Protein AF-A0A7J7PI17-F1 (afdb_monomer_lite)

Secondary structure (DSSP, 8-state):
----TTHHHHHHHHHHHH-SSTT--TTSHHHHHHHHHGGGS-TTTTTHHHH-TTS-HHHHHHHHHHHHT-S--HHHHHHH-SSS---SB-TTT-SBPSHHIIIII-TTTHHHHHHHSSS-THHHHHHHHHHHHHHHHHHHHHHHHHTTSS--

Structure (mmCIF, N/CA/C/O backbone):
data_AF-A0A7J7PI17-F1
#
_entry.id   AF-A0A7J7PI17-F1
#
loop_
_atom_site.group_PDB
_atom_site.id
_atom_site.type_symbol
_atom_site.label_atom_id
_atom_site.label_alt_id
_atom_site.label_comp_id
_atom_site.label_asym_id
_atom_site.label_entity_id
_atom_site.label_seq_id
_atom_site.pdbx_PDB_ins_code
_atom_site.Cartn_x
_atom_site.Cartn_y
_atom_site.Cartn_z
_atom_site.occupancy
_atom_site.B_iso_or_equiv
_atom_site.auth_seq_id
_atom_site.auth_comp_id
_atom_site.auth_asym_id
_atom_site.auth_atom_id
_atom_site.pdbx_PDB_model_num
ATOM 1 N N . MET A 1 1 ? 35.334 25.815 -19.829 1.00 48.44 1 MET A N 1
ATOM 2 C CA . MET A 1 1 ? 34.085 25.121 -19.454 1.00 48.44 1 MET A CA 1
ATOM 3 C C . MET A 1 1 ? 33.176 25.184 -20.672 1.00 48.44 1 MET A C 1
ATOM 5 O O . MET A 1 1 ? 32.859 26.286 -21.098 1.00 48.44 1 MET A O 1
ATOM 9 N N . VAL A 1 2 ? 32.911 24.050 -21.324 1.00 52.75 2 VAL A N 1
ATOM 10 C CA . VAL A 1 2 ? 32.123 24.015 -22.570 1.00 52.75 2 VAL A CA 1
ATOM 11 C C . VAL A 1 2 ? 30.635 24.029 -22.194 1.00 52.75 2 VAL A C 1
ATOM 13 O O . VAL A 1 2 ? 30.241 23.202 -21.372 1.00 52.75 2 VAL A O 1
ATOM 16 N N . PRO A 1 3 ? 29.812 24.953 -22.722 1.00 55.50 3 PRO A N 1
ATOM 17 C CA . PRO A 1 3 ? 28.382 24.980 -22.434 1.00 55.50 3 PRO A CA 1
ATOM 18 C C . PRO A 1 3 ? 27.700 23.739 -23.019 1.00 55.50 3 PRO A C 1
ATOM 20 O O . PRO A 1 3 ? 27.893 23.421 -24.192 1.00 55.50 3 PRO A O 1
ATOM 23 N N . LEU A 1 4 ? 26.895 23.043 -22.216 1.00 58.44 4 LEU A N 1
ATOM 24 C CA . LEU A 1 4 ? 26.103 21.908 -22.688 1.00 58.44 4 LEU A CA 1
ATOM 25 C C . LEU A 1 4 ? 24.945 22.425 -23.548 1.00 58.44 4 LEU A C 1
ATOM 27 O O . LEU A 1 4 ? 24.064 23.127 -23.055 1.00 58.44 4 LEU A O 1
ATOM 31 N N . ALA A 1 5 ? 24.957 22.074 -24.835 1.00 62.81 5 ALA A N 1
ATOM 32 C CA . ALA A 1 5 ? 23.987 22.542 -25.828 1.00 62.81 5 ALA A CA 1
ATOM 33 C C . ALA A 1 5 ? 22.546 22.062 -25.561 1.00 62.81 5 ALA A C 1
ATOM 35 O O . ALA A 1 5 ? 21.603 22.666 -26.063 1.00 62.81 5 ALA A O 1
ATOM 36 N N . ASN A 1 6 ? 22.368 21.013 -24.750 1.00 69.81 6 ASN A N 1
ATOM 37 C CA . ASN A 1 6 ? 21.059 20.516 -24.344 1.00 69.81 6 ASN A CA 1
ATOM 38 C C . ASN A 1 6 ? 21.069 20.067 -22.877 1.00 69.81 6 ASN A C 1
ATOM 40 O O . ASN A 1 6 ? 21.221 18.886 -22.562 1.00 69.81 6 ASN A O 1
ATOM 44 N N . MET A 1 7 ? 20.938 21.032 -21.961 1.00 67.81 7 MET A N 1
ATOM 45 C CA . MET A 1 7 ? 20.952 20.744 -20.525 1.00 67.81 7 MET A CA 1
ATOM 46 C C . MET A 1 7 ? 19.901 19.711 -20.110 1.00 67.81 7 MET A C 1
ATOM 48 O O . MET A 1 7 ? 20.188 18.950 -19.199 1.00 67.81 7 MET A O 1
ATOM 52 N N . SER A 1 8 ? 18.712 19.656 -20.724 1.00 68.06 8 SER A N 1
ATOM 53 C CA . SER A 1 8 ? 17.660 18.740 -20.255 1.00 68.06 8 SER A CA 1
ATOM 54 C C . SER A 1 8 ? 17.993 17.279 -20.554 1.00 68.06 8 SER A C 1
ATOM 56 O O . SER A 1 8 ? 17.856 16.439 -19.670 1.00 68.06 8 SER A O 1
ATOM 58 N N . GLU A 1 9 ? 18.497 16.985 -21.754 1.00 70.19 9 GLU A N 1
ATOM 59 C CA . GLU A 1 9 ? 18.916 15.635 -22.140 1.00 70.19 9 GLU A CA 1
ATOM 60 C C . GLU A 1 9 ? 20.164 15.211 -21.379 1.00 70.19 9 GLU A C 1
ATOM 62 O O . GLU A 1 9 ? 20.221 14.100 -20.868 1.00 70.19 9 GLU A O 1
ATOM 67 N N . THR A 1 10 ? 21.147 16.102 -21.224 1.00 71.00 10 THR A N 1
ATOM 68 C CA . THR A 1 10 ? 22.348 15.771 -20.450 1.00 71.00 10 THR A CA 1
ATOM 69 C C . THR A 1 10 ? 22.039 15.605 -18.963 1.00 71.00 10 THR A C 1
ATOM 71 O O . THR A 1 10 ? 22.579 14.699 -18.341 1.00 71.00 10 THR A O 1
ATOM 74 N N . LEU A 1 11 ? 21.143 16.411 -18.384 1.00 66.38 11 LEU A N 1
ATOM 75 C CA . LEU A 1 11 ? 20.697 16.228 -17.000 1.00 66.38 11 LEU A CA 1
ATOM 76 C C . LEU A 1 11 ? 19.880 14.950 -16.829 1.00 66.38 11 LEU A C 1
ATOM 78 O O . LEU A 1 11 ? 20.048 14.288 -15.815 1.00 66.38 11 LEU A O 1
ATOM 82 N N . ALA A 1 12 ? 19.032 14.585 -17.793 1.00 66.81 12 ALA A N 1
ATOM 83 C CA . ALA A 1 12 ? 18.306 13.319 -17.766 1.00 66.81 12 ALA A CA 1
ATOM 84 C C . ALA A 1 12 ? 19.272 12.130 -17.840 1.00 66.81 12 ALA A C 1
ATOM 86 O O . ALA A 1 12 ? 19.165 11.223 -17.026 1.00 66.81 12 ALA A O 1
ATOM 87 N N . THR A 1 13 ? 20.259 12.170 -18.737 1.00 67.38 13 THR A N 1
ATOM 88 C CA . THR A 1 13 ? 21.286 11.128 -18.864 1.00 67.38 13 THR A CA 1
ATOM 89 C C . THR A 1 13 ? 22.149 11.038 -17.611 1.00 67.38 13 THR A C 1
ATOM 91 O O . THR A 1 13 ? 22.275 9.958 -17.053 1.00 67.38 13 THR A O 1
ATOM 94 N N . VAL A 1 14 ? 22.647 12.160 -17.082 1.00 66.88 14 VAL A N 1
ATOM 95 C CA . VAL A 1 14 ? 23.414 12.176 -15.827 1.00 66.88 14 VAL A CA 1
ATOM 96 C C . VAL A 1 14 ? 22.552 11.703 -14.656 1.00 66.88 14 VAL A C 1
ATOM 98 O O . VAL A 1 14 ? 23.026 10.924 -13.838 1.00 66.88 14 VAL A O 1
ATOM 101 N N . ALA A 1 15 ? 21.283 12.106 -14.569 1.00 61.91 15 ALA A N 1
ATOM 102 C CA . ALA A 1 15 ? 20.356 11.624 -13.544 1.00 61.91 15 ALA A CA 1
ATOM 103 C C .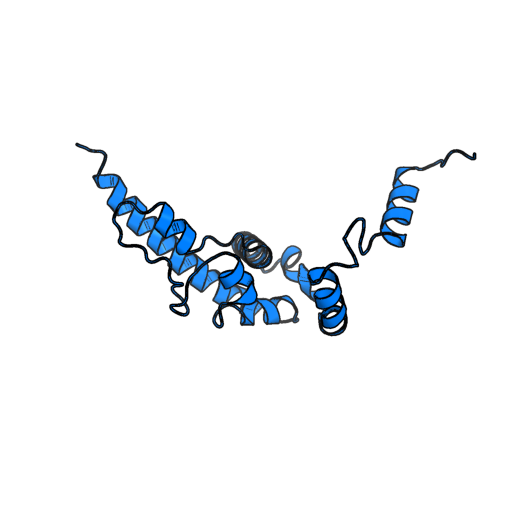 ALA A 1 15 ? 20.013 10.137 -13.710 1.00 61.91 15 ALA A C 1
ATOM 105 O O . ALA A 1 15 ? 19.761 9.477 -12.715 1.00 61.91 15 ALA A O 1
ATOM 106 N N . MET A 1 16 ? 20.021 9.585 -14.922 1.00 62.38 16 MET A N 1
ATOM 107 C CA . MET A 1 16 ? 19.846 8.147 -15.152 1.00 62.38 16 MET A CA 1
ATOM 108 C C . MET A 1 16 ? 21.126 7.360 -14.839 1.00 62.38 16 MET A C 1
ATOM 110 O O . MET A 1 16 ? 21.048 6.295 -14.241 1.00 62.38 16 MET A O 1
ATOM 114 N N . GLU A 1 17 ? 22.300 7.900 -15.174 1.00 59.44 17 GLU A N 1
ATOM 115 C CA . GLU A 1 17 ? 23.615 7.301 -14.904 1.00 59.44 17 GLU A CA 1
ATOM 116 C C . GLU A 1 17 ? 23.996 7.355 -13.417 1.00 59.44 17 GLU A C 1
ATOM 118 O O . GLU A 1 17 ? 24.683 6.469 -12.916 1.00 59.44 17 GLU A O 1
ATOM 123 N N . THR A 1 18 ? 23.542 8.380 -12.692 1.00 59.09 18 THR A N 1
ATOM 124 C CA . THR A 1 18 ? 23.822 8.566 -11.256 1.00 59.09 18 THR A CA 1
ATOM 125 C C . THR A 1 18 ? 22.649 8.186 -10.348 1.00 59.09 18 THR A C 1
ATOM 127 O O . THR A 1 18 ? 22.807 8.130 -9.127 1.00 59.09 18 THR A O 1
ATOM 130 N N . GLY A 1 19 ? 21.458 7.941 -10.901 1.00 49.16 19 GLY A N 1
ATOM 131 C CA . GLY A 1 19 ? 20.203 8.070 -10.158 1.00 49.16 19 GLY A CA 1
ATOM 132 C C . GLY A 1 19 ? 19.285 6.865 -10.176 1.00 49.16 19 GLY A C 1
ATOM 133 O O . GLY A 1 19 ? 18.070 7.035 -10.213 1.00 49.16 19 GLY A O 1
ATOM 134 N N . GLU A 1 20 ? 19.816 5.662 -9.977 1.00 58.03 20 GLU A N 1
ATOM 135 C CA . GLU A 1 20 ? 18.962 4.657 -9.331 1.00 58.03 20 GLU A CA 1
ATOM 136 C C . GLU A 1 20 ? 18.738 4.991 -7.844 1.00 58.03 20 GLU A C 1
ATOM 138 O O . GLU A 1 20 ? 17.719 4.609 -7.269 1.00 58.03 20 GLU A O 1
ATOM 143 N N . LEU A 1 21 ? 19.643 5.769 -7.227 1.00 59.75 21 LEU A N 1
ATOM 144 C CA . LEU A 1 21 ? 19.655 6.010 -5.779 1.00 59.75 21 LEU A CA 1
ATOM 145 C C . LEU A 1 21 ? 19.602 7.487 -5.358 1.00 59.75 21 LEU A C 1
ATOM 147 O O . LEU A 1 21 ? 19.222 7.769 -4.219 1.00 59.75 21 LEU A O 1
ATOM 151 N N . GLY A 1 22 ? 19.934 8.439 -6.237 1.00 67.12 22 GLY A N 1
ATOM 152 C CA . GLY A 1 22 ? 19.903 9.876 -5.927 1.00 67.12 22 GLY A CA 1
ATOM 153 C C . GLY A 1 22 ? 20.647 10.230 -4.627 1.00 67.12 22 GLY A C 1
ATOM 154 O O . GLY A 1 22 ? 21.697 9.666 -4.334 1.00 67.12 22 GLY A O 1
ATOM 155 N N . SER A 1 23 ? 20.078 11.123 -3.810 1.00 67.50 23 SER A N 1
ATOM 156 C CA . SER A 1 23 ? 20.623 11.524 -2.495 1.00 67.50 23 SER A CA 1
ATOM 157 C C . SER A 1 23 ? 20.226 10.591 -1.337 1.00 67.50 23 SER A C 1
ATOM 159 O O . SER A 1 23 ? 20.143 11.035 -0.188 1.00 67.50 23 SER A O 1
ATOM 161 N N . SER A 1 24 ? 19.889 9.326 -1.605 1.00 67.75 24 SER A N 1
ATOM 162 C CA . SER A 1 24 ? 19.501 8.397 -0.538 1.00 67.75 24 SER A CA 1
ATOM 163 C C . SER A 1 24 ? 20.685 8.081 0.381 1.00 67.75 24 SER A C 1
ATOM 165 O O . SER A 1 24 ? 21.817 7.910 -0.065 1.00 67.75 24 SER A O 1
ATOM 167 N N . ASN A 1 25 ? 20.431 8.016 1.693 1.00 78.75 25 ASN A N 1
ATOM 168 C CA . ASN A 1 25 ? 21.456 7.632 2.659 1.00 78.75 25 ASN A CA 1
ATOM 169 C C . ASN A 1 25 ? 21.747 6.128 2.532 1.00 78.75 25 ASN A C 1
ATOM 171 O O . ASN A 1 25 ? 21.029 5.294 3.099 1.00 78.75 25 ASN A O 1
ATOM 175 N N . GLN A 1 26 ? 22.811 5.809 1.797 1.00 83.06 26 GLN A N 1
ATOM 176 C CA . GLN A 1 26 ? 23.246 4.440 1.517 1.00 83.06 26 GLN A CA 1
ATOM 177 C C . GLN A 1 26 ? 23.828 3.720 2.746 1.00 83.06 26 GLN A C 1
ATOM 179 O O . GLN A 1 26 ? 23.971 2.503 2.748 1.00 83.06 26 GLN A O 1
ATOM 184 N N . GLU A 1 27 ? 24.106 4.446 3.829 1.00 86.75 27 GLU A N 1
ATOM 185 C CA . GLU A 1 27 ? 24.585 3.875 5.093 1.00 86.75 27 GLU A CA 1
ATOM 186 C C . GLU A 1 27 ? 23.433 3.529 6.051 1.00 86.75 27 GLU A C 1
ATOM 188 O O . GLU A 1 27 ? 23.640 2.982 7.134 1.00 86.75 27 GLU A O 1
ATOM 193 N N . SER A 1 28 ? 22.188 3.840 5.676 1.00 84.06 28 SER A N 1
ATOM 194 C CA . SER A 1 28 ? 21.025 3.556 6.514 1.00 84.06 28 SER A CA 1
ATOM 195 C C . SER A 1 28 ? 20.669 2.063 6.549 1.00 84.06 28 SER A C 1
ATOM 197 O O . SER A 1 28 ? 20.803 1.342 5.560 1.00 84.06 28 SER A O 1
ATOM 199 N N . ILE A 1 29 ? 20.097 1.611 7.673 1.00 80.62 29 ILE A N 1
ATOM 200 C CA . ILE A 1 29 ? 19.561 0.241 7.827 1.00 80.62 29 ILE A CA 1
ATOM 201 C C . ILE A 1 29 ? 18.487 -0.061 6.771 1.00 80.62 29 ILE A C 1
ATOM 203 O O . ILE A 1 29 ? 18.362 -1.193 6.306 1.00 80.62 29 ILE A O 1
ATOM 207 N N . TYR A 1 30 ? 17.705 0.947 6.377 1.00 73.62 30 TYR A N 1
ATOM 208 C CA . TYR A 1 30 ? 16.697 0.789 5.334 1.00 73.62 30 TYR A CA 1
ATOM 209 C C . TYR A 1 30 ? 17.343 0.470 3.983 1.00 73.62 30 TYR A C 1
ATOM 211 O O . TYR A 1 30 ? 16.919 -0.469 3.313 1.00 73.62 30 TYR A O 1
ATOM 219 N N . PHE A 1 31 ? 18.389 1.213 3.609 1.00 79.00 31 PHE A N 1
ATOM 220 C CA . PHE A 1 31 ? 19.105 0.994 2.358 1.00 79.00 31 PHE A CA 1
ATOM 221 C C . PHE A 1 31 ? 19.795 -0.370 2.326 1.00 79.00 31 PHE A C 1
ATOM 223 O O . PHE A 1 31 ? 19.637 -1.105 1.355 1.00 79.00 31 PHE A O 1
ATOM 230 N N . SER A 1 32 ? 20.491 -0.753 3.400 1.00 83.06 32 SER A N 1
ATOM 231 C CA . SER A 1 32 ? 21.160 -2.058 3.467 1.00 83.06 32 SER A CA 1
ATOM 232 C C . SER A 1 32 ? 20.165 -3.224 3.414 1.00 83.06 32 SER A C 1
ATOM 234 O O . SER A 1 32 ? 20.388 -4.206 2.701 1.00 83.06 32 SER A O 1
ATOM 236 N N . SER A 1 33 ? 19.018 -3.094 4.088 1.00 78.62 33 SER A N 1
ATOM 237 C CA . SER A 1 33 ? 17.937 -4.088 4.028 1.00 78.62 33 SER A CA 1
ATOM 238 C C . SER A 1 33 ? 17.308 -4.164 2.633 1.00 78.62 33 SER A C 1
ATOM 240 O O . SER A 1 33 ? 17.043 -5.256 2.130 1.00 78.62 33 SER A O 1
ATOM 242 N N . TRP A 1 34 ? 17.094 -3.017 1.982 1.00 79.69 34 TRP A N 1
ATOM 243 C CA . TRP A 1 34 ? 16.569 -2.954 0.619 1.00 79.69 34 TRP A CA 1
ATOM 244 C C . TRP A 1 34 ? 17.540 -3.568 -0.393 1.00 79.69 34 TRP A C 1
ATOM 246 O O . TRP A 1 34 ? 17.114 -4.412 -1.174 1.00 79.69 34 TRP A O 1
ATOM 256 N N . MET A 1 35 ? 18.834 -3.238 -0.330 1.00 83.81 35 MET A N 1
ATOM 257 C CA . MET A 1 35 ? 19.874 -3.831 -1.182 1.00 83.81 35 MET A CA 1
ATOM 258 C C . MET A 1 35 ? 19.966 -5.348 -1.010 1.00 83.81 35 MET A C 1
ATOM 260 O O . MET A 1 35 ? 20.089 -6.064 -1.997 1.00 83.81 35 MET A O 1
ATOM 264 N N . THR A 1 36 ? 19.834 -5.850 0.221 1.00 85.38 36 THR A N 1
ATOM 265 C CA . THR A 1 36 ? 19.800 -7.298 0.491 1.00 85.38 36 THR A CA 1
ATOM 266 C C . THR A 1 36 ? 18.595 -7.971 -0.173 1.00 85.38 36 THR A C 1
ATOM 268 O O . THR A 1 36 ? 18.702 -9.080 -0.686 1.00 85.38 36 THR A O 1
ATOM 271 N N . MET A 1 37 ? 17.442 -7.297 -0.198 1.00 77.62 37 MET A N 1
ATOM 272 C CA . MET A 1 37 ? 16.225 -7.819 -0.825 1.00 77.62 37 MET A CA 1
ATOM 273 C C . MET A 1 37 ? 16.151 -7.576 -2.336 1.00 77.62 37 MET A C 1
ATOM 275 O O . MET A 1 37 ? 15.375 -8.252 -3.007 1.00 77.62 37 MET A O 1
ATOM 279 N N . CYS A 1 38 ? 16.925 -6.629 -2.869 1.00 81.00 38 CYS A N 1
ATOM 280 C CA . CYS A 1 38 ? 16.889 -6.176 -4.262 1.00 81.00 38 CYS A CA 1
ATOM 281 C C . CYS A 1 38 ? 16.986 -7.333 -5.276 1.00 81.00 38 CYS A C 1
ATOM 283 O O . CYS A 1 38 ? 16.080 -7.461 -6.099 1.00 81.00 38 CYS A O 1
ATOM 285 N N . PRO A 1 39 ? 17.929 -8.289 -5.148 1.00 82.31 39 PRO A N 1
ATOM 286 C CA . PRO A 1 39 ? 18.021 -9.433 -6.064 1.00 82.31 39 PRO A CA 1
ATOM 287 C C . PRO A 1 39 ? 16.812 -10.378 -6.023 1.00 82.31 39 PRO A C 1
ATOM 289 O O . PRO A 1 39 ? 16.601 -11.167 -6.941 1.00 82.31 39 PRO A O 1
ATOM 292 N N . HIS A 1 40 ? 16.029 -10.332 -4.946 1.00 76.12 40 HIS A N 1
ATOM 293 C CA . HIS A 1 40 ? 14.844 -11.164 -4.750 1.00 76.12 40 HIS A CA 1
ATOM 294 C C . HIS A 1 40 ? 13.549 -10.452 -5.162 1.00 76.12 40 HIS A C 1
ATOM 296 O O . HIS A 1 40 ? 12.482 -11.069 -5.167 1.00 76.12 40 HIS A O 1
ATOM 302 N N . MET A 1 41 ? 13.617 -9.159 -5.492 1.00 72.38 41 MET A N 1
ATOM 303 C CA . MET A 1 41 ? 12.482 -8.380 -5.966 1.00 72.38 41 MET A CA 1
ATOM 304 C C . MET A 1 41 ? 12.437 -8.404 -7.489 1.00 72.38 41 MET A C 1
ATOM 306 O O . MET A 1 41 ? 13.405 -8.079 -8.168 1.00 72.38 41 MET A O 1
ATOM 310 N N . ASN A 1 42 ? 11.274 -8.719 -8.054 1.00 73.81 42 ASN A N 1
ATOM 311 C CA . ASN A 1 42 ? 11.081 -8.546 -9.483 1.00 73.81 42 ASN A CA 1
ATOM 312 C C . ASN A 1 42 ? 10.666 -7.090 -9.770 1.00 73.81 42 ASN A C 1
ATOM 314 O O . ASN A 1 42 ? 9.495 -6.688 -9.675 1.00 73.81 42 ASN A O 1
ATOM 318 N N . HIS A 1 43 ? 11.673 -6.266 -10.061 1.00 73.62 43 HIS A N 1
ATOM 319 C CA . HIS A 1 43 ? 11.520 -4.835 -10.327 1.00 73.62 43 HIS A CA 1
ATOM 320 C C . HIS A 1 43 ? 10.588 -4.553 -11.512 1.00 73.62 43 HIS A C 1
ATOM 322 O O . HIS A 1 43 ? 9.841 -3.571 -11.469 1.00 73.62 43 HIS A O 1
ATOM 328 N N . GLU A 1 44 ? 10.550 -5.453 -12.500 1.00 71.75 44 GLU A N 1
ATOM 329 C CA . GLU A 1 44 ? 9.708 -5.334 -13.690 1.00 71.75 44 GLU A CA 1
ATOM 330 C C . GLU A 1 44 ? 8.216 -5.294 -13.328 1.00 71.75 44 GLU A C 1
ATOM 332 O O . GLU A 1 44 ? 7.481 -4.442 -13.826 1.00 71.75 44 GLU A O 1
ATOM 337 N N . HIS A 1 45 ? 7.749 -6.155 -12.414 1.00 70.25 45 HIS A N 1
ATOM 338 C CA . HIS A 1 45 ? 6.322 -6.203 -12.047 1.00 70.25 45 HIS A CA 1
ATOM 339 C C . HIS A 1 45 ? 5.942 -5.236 -10.922 1.00 70.25 45 HIS A C 1
ATOM 341 O O . HIS A 1 45 ? 4.769 -4.889 -10.789 1.00 70.25 45 HIS A O 1
ATOM 347 N N . SER A 1 46 ? 6.922 -4.711 -10.177 1.00 69.25 46 SER A N 1
ATOM 348 C CA . SER A 1 46 ? 6.718 -3.859 -8.990 1.00 69.25 46 SER A CA 1
ATOM 349 C C . SER A 1 46 ? 5.855 -2.607 -9.235 1.00 69.25 46 SER A C 1
ATOM 351 O O . SER A 1 46 ? 5.291 -2.035 -8.294 1.00 69.25 46 SER A O 1
ATOM 353 N N . HIS A 1 47 ? 5.752 -2.169 -10.495 1.00 76.12 47 HIS A N 1
ATOM 354 C CA . HIS A 1 47 ? 4.954 -1.018 -10.927 1.00 76.12 47 HIS A CA 1
ATOM 355 C C . HIS A 1 47 ? 3.957 -1.340 -12.051 1.00 76.12 47 HIS A C 1
ATOM 357 O O . HIS A 1 47 ? 3.222 -0.442 -12.464 1.00 76.12 47 HIS A O 1
ATOM 363 N N . LYS A 1 48 ? 3.865 -2.596 -12.523 1.00 75.88 48 LYS A N 1
ATOM 364 C CA . LYS A 1 48 ? 2.993 -2.963 -13.661 1.00 75.88 48 LYS A CA 1
ATOM 365 C C . LYS A 1 48 ? 1.519 -2.640 -13.418 1.00 75.88 48 LYS A C 1
ATOM 367 O O . LYS A 1 48 ? 0.792 -2.345 -14.361 1.00 75.88 48 LYS A O 1
ATOM 372 N N . TYR A 1 49 ? 1.069 -2.612 -12.162 1.00 77.38 49 TYR A N 1
ATOM 373 C CA . TYR A 1 49 ? -0.305 -2.225 -11.821 1.00 77.38 49 TYR A CA 1
ATOM 374 C C . TYR A 1 49 ? -0.666 -0.792 -12.261 1.00 77.38 49 TYR A C 1
ATOM 376 O O . TYR A 1 49 ? -1.837 -0.498 -12.491 1.00 77.38 49 TYR A O 1
ATOM 384 N N . ILE A 1 50 ? 0.314 0.109 -12.399 1.00 81.19 50 ILE A N 1
ATOM 385 C CA . ILE A 1 50 ? 0.072 1.500 -12.807 1.00 81.19 50 ILE A CA 1
ATOM 386 C C . ILE A 1 50 ? -0.411 1.539 -14.262 1.00 81.19 50 ILE A C 1
ATOM 388 O O . ILE A 1 50 ? -1.435 2.159 -14.568 1.00 81.19 50 ILE A O 1
ATOM 392 N N . THR A 1 51 ? 0.286 0.826 -15.146 1.00 82.00 51 THR A N 1
ATOM 393 C CA . THR A 1 51 ? 0.006 0.803 -16.588 1.00 82.00 51 THR A CA 1
ATOM 394 C C . THR A 1 51 ? -1.000 -0.269 -16.999 1.00 82.00 51 THR A C 1
ATOM 396 O O . THR A 1 51 ? -1.516 -0.210 -18.110 1.00 82.00 51 THR A O 1
ATOM 399 N N . ASN A 1 52 ? -1.352 -1.205 -16.112 1.00 79.62 52 ASN A N 1
ATOM 400 C CA . ASN A 1 52 ? -2.327 -2.249 -16.416 1.00 79.62 52 ASN A CA 1
ATOM 401 C C . ASN A 1 52 ? -3.713 -1.654 -16.749 1.00 79.62 52 ASN A C 1
ATOM 403 O O . ASN A 1 52 ? -4.363 -1.054 -15.892 1.00 79.62 52 ASN A O 1
ATOM 407 N N . ALA A 1 53 ? -4.175 -1.822 -17.989 1.00 83.31 53 ALA A N 1
ATOM 408 C CA . ALA A 1 53 ? -5.459 -1.303 -18.460 1.00 83.31 53 ALA A CA 1
ATOM 409 C C . ALA A 1 53 ? -6.680 -2.053 -17.896 1.00 83.31 53 ALA A C 1
ATOM 411 O O . ALA A 1 53 ? -7.769 -1.488 -17.869 1.00 83.31 53 ALA A O 1
ATOM 412 N N . THR A 1 54 ? -6.514 -3.290 -17.418 1.00 81.56 54 THR A N 1
ATOM 413 C CA . THR A 1 54 ? -7.616 -4.089 -16.8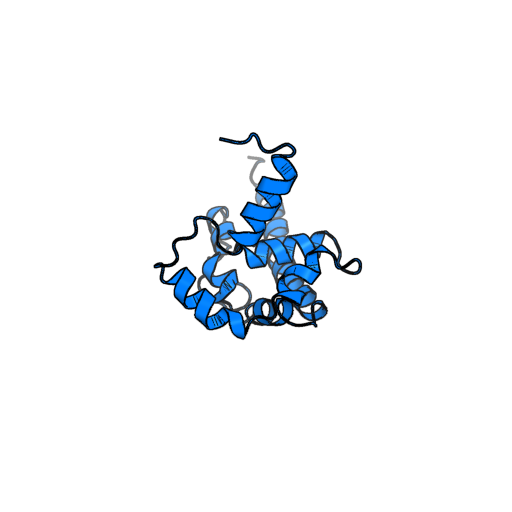56 1.00 81.56 54 THR A CA 1
ATOM 414 C C . THR A 1 54 ? -7.976 -3.667 -15.434 1.00 81.56 54 THR A C 1
ATOM 416 O O . THR A 1 54 ? -9.075 -3.955 -14.969 1.00 81.56 54 THR A O 1
ATOM 419 N N . LEU A 1 55 ? -7.069 -2.974 -14.736 1.00 74.50 55 LEU A N 1
ATOM 420 C CA . LEU A 1 55 ? -7.295 -2.506 -13.372 1.00 74.50 55 LEU A CA 1
ATOM 421 C C . LEU A 1 55 ? -8.128 -1.230 -13.351 1.00 74.50 55 LEU A C 1
ATOM 423 O O . LEU A 1 55 ? -7.751 -0.210 -13.937 1.00 74.50 55 LEU A O 1
ATOM 427 N N . ALA A 1 56 ? -9.199 -1.242 -12.558 1.00 81.88 56 ALA A N 1
ATOM 428 C CA . ALA A 1 56 ? -9.972 -0.041 -12.289 1.00 81.88 56 ALA A CA 1
ATOM 429 C C . ALA A 1 56 ? -9.092 1.047 -11.629 1.00 81.88 56 ALA A C 1
ATOM 431 O O . ALA A 1 56 ? -8.266 0.738 -10.759 1.00 81.88 56 ALA A O 1
ATOM 432 N N . PRO A 1 57 ? -9.290 2.343 -11.947 1.00 82.88 57 PRO A N 1
ATOM 433 C CA . PRO A 1 57 ? -8.518 3.438 -11.348 1.00 82.88 57 PRO A CA 1
ATOM 434 C C . PRO A 1 57 ? -8.548 3.451 -9.814 1.00 82.88 57 PRO A C 1
ATOM 436 O O . PRO A 1 57 ? -7.545 3.750 -9.164 1.00 82.88 57 PRO A O 1
ATOM 439 N N . ARG A 1 58 ? -9.688 3.071 -9.220 1.00 81.38 58 ARG A N 1
ATOM 440 C CA . ARG A 1 58 ? -9.838 2.935 -7.765 1.00 81.38 58 ARG A CA 1
ATOM 441 C C . ARG A 1 58 ? -8.886 1.881 -7.199 1.00 81.38 58 ARG A C 1
ATOM 443 O O . ARG A 1 58 ? -8.218 2.152 -6.206 1.00 81.38 58 ARG A O 1
ATOM 450 N N . THR A 1 59 ? -8.788 0.722 -7.841 1.00 75.81 59 THR A N 1
ATOM 451 C CA . THR A 1 59 ? -7.897 -0.366 -7.430 1.00 75.81 59 THR A CA 1
ATOM 452 C C . THR A 1 59 ? -6.441 0.070 -7.518 1.00 75.81 59 THR A C 1
ATOM 454 O O . THR A 1 59 ? -5.706 -0.068 -6.545 1.00 75.81 59 THR A O 1
ATOM 457 N N . LYS A 1 60 ? -6.040 0.727 -8.616 1.00 80.25 60 LYS A N 1
ATOM 458 C CA . LYS A 1 60 ? -4.686 1.293 -8.756 1.00 80.25 60 LYS A CA 1
ATOM 459 C C . LYS A 1 60 ? -4.344 2.261 -7.625 1.00 80.25 60 LYS A C 1
ATOM 461 O O . LYS A 1 60 ? -3.265 2.170 -7.044 1.00 80.25 60 LYS A O 1
ATOM 466 N N . ARG A 1 61 ? -5.275 3.158 -7.278 1.00 84.12 61 ARG A N 1
ATOM 467 C CA . ARG A 1 61 ? -5.115 4.093 -6.155 1.00 84.12 61 ARG A CA 1
ATOM 468 C C . ARG A 1 61 ? -4.936 3.356 -4.831 1.00 84.12 61 ARG A C 1
ATOM 470 O O . ARG A 1 61 ? -4.048 3.720 -4.068 1.00 84.12 61 ARG A O 1
ATOM 477 N N . LEU A 1 62 ? -5.756 2.345 -4.554 1.00 78.12 62 LEU A N 1
ATOM 478 C CA . LEU A 1 62 ? -5.674 1.595 -3.302 1.00 78.12 62 LEU A CA 1
ATOM 479 C C . LEU A 1 62 ? -4.370 0.794 -3.201 1.00 78.12 62 LEU A C 1
ATOM 481 O O . LEU A 1 62 ? -3.725 0.828 -2.159 1.00 78.12 62 LEU A O 1
ATOM 485 N N . VAL A 1 63 ? -3.934 0.144 -4.283 1.00 76.88 63 VAL A N 1
ATOM 486 C CA . VAL A 1 63 ? -2.634 -0.549 -4.346 1.00 76.88 63 VAL A CA 1
ATOM 487 C C . VAL A 1 63 ? -1.487 0.432 -4.105 1.00 76.88 63 VAL A C 1
ATOM 489 O O . VAL A 1 63 ? -0.566 0.146 -3.338 1.00 76.88 63 VAL A O 1
ATOM 492 N N . HIS A 1 64 ? -1.566 1.625 -4.698 1.00 83.19 64 HIS A N 1
ATOM 493 C CA . HIS A 1 64 ? -0.592 2.683 -4.460 1.00 83.19 64 HIS A CA 1
ATOM 494 C C . HIS A 1 64 ? -0.585 3.125 -2.989 1.00 83.19 64 HIS A C 1
ATOM 496 O O . HIS A 1 64 ? 0.468 3.183 -2.361 1.00 83.19 64 HIS A O 1
ATOM 502 N N . GLN A 1 65 ? -1.756 3.366 -2.397 1.00 81.75 65 GLN A N 1
ATOM 503 C CA . GLN A 1 65 ? -1.878 3.706 -0.978 1.00 81.75 65 GLN A CA 1
ATOM 504 C C . GLN A 1 65 ? -1.341 2.594 -0.069 1.00 81.75 65 GLN A C 1
ATOM 506 O O . GLN A 1 65 ? -0.681 2.897 0.922 1.00 81.75 65 GLN A O 1
ATOM 511 N N . ALA A 1 66 ? -1.570 1.326 -0.420 1.00 76.88 66 ALA A N 1
ATOM 512 C CA . ALA A 1 66 ? -1.087 0.169 0.332 1.00 76.88 66 ALA A CA 1
ATOM 513 C C . ALA A 1 66 ? 0.435 0.128 0.363 1.00 76.88 66 ALA A C 1
ATOM 515 O O . ALA A 1 66 ? 1.038 -0.082 1.412 1.00 76.88 66 ALA A O 1
ATOM 516 N N . ARG A 1 67 ? 1.061 0.410 -0.780 1.00 76.75 67 ARG A N 1
ATOM 517 C CA . ARG A 1 67 ? 2.514 0.456 -0.913 1.00 76.75 67 ARG A CA 1
ATOM 518 C C . ARG A 1 67 ? 3.161 1.521 -0.029 1.00 76.75 67 ARG A C 1
ATOM 520 O O . ARG A 1 67 ? 4.213 1.257 0.541 1.00 76.75 67 ARG A O 1
ATOM 527 N N . TRP A 1 68 ? 2.542 2.692 0.078 1.00 78.00 68 TRP A N 1
ATOM 528 C CA . TRP A 1 68 ? 3.085 3.821 0.840 1.00 78.00 68 TRP A CA 1
ATOM 529 C C . TRP A 1 68 ? 2.565 3.903 2.280 1.00 78.00 68 TRP A C 1
ATOM 531 O O . TRP A 1 68 ? 2.895 4.841 2.995 1.00 78.00 68 TRP A O 1
ATOM 541 N N . GLY A 1 69 ? 1.739 2.948 2.724 1.00 75.56 69 GLY A N 1
ATOM 542 C CA . GLY A 1 69 ? 1.155 2.984 4.071 1.00 75.56 69 GLY A CA 1
ATOM 543 C C . GLY A 1 69 ? 0.141 4.107 4.269 1.00 75.56 69 GLY A C 1
ATOM 544 O O . GLY A 1 69 ? -0.136 4.500 5.397 1.00 75.56 69 GLY A O 1
ATOM 545 N N . HIS A 1 70 ? -0.420 4.613 3.173 1.00 82.88 70 HIS A N 1
ATOM 546 C CA . HIS A 1 70 ? -1.474 5.629 3.150 1.00 82.88 70 HIS A CA 1
ATOM 547 C C . HIS A 1 70 ? -2.878 5.020 3.102 1.00 82.88 70 HIS A C 1
ATOM 549 O O . HIS A 1 70 ? -3.870 5.724 2.902 1.00 82.88 70 HIS A O 1
ATOM 555 N N . LEU A 1 71 ? -2.972 3.700 3.237 1.00 80.31 71 LEU A N 1
ATOM 556 C CA . LEU A 1 71 ? -4.234 3.022 3.451 1.00 80.31 71 LEU A CA 1
ATOM 557 C C . LEU A 1 71 ? -4.848 3.513 4.774 1.00 80.31 71 LEU A C 1
ATOM 559 O O . LEU A 1 71 ? -4.190 3.553 5.811 1.00 80.31 71 LEU A O 1
ATOM 563 N N . LEU A 1 72 ? -6.128 3.883 4.733 1.00 81.00 72 LEU A N 1
ATOM 564 C CA . LEU A 1 72 ? -6.887 4.359 5.892 1.00 81.00 72 LEU A CA 1
ATOM 565 C C . LEU A 1 72 ? -7.075 3.284 6.981 1.00 81.00 72 LEU A C 1
ATOM 567 O O . LEU A 1 72 ? -7.955 2.436 6.877 1.00 81.00 72 LEU A O 1
ATOM 571 N N . THR A 1 73 ? -6.248 3.306 8.019 1.00 84.94 73 THR A N 1
ATOM 572 C CA . THR A 1 73 ? -6.232 2.252 9.051 1.00 84.94 73 THR A CA 1
ATOM 573 C C . THR A 1 73 ? -7.298 2.425 10.130 1.00 84.94 73 THR A C 1
ATOM 575 O O . THR A 1 73 ? -7.781 3.533 10.372 1.00 84.94 73 THR A O 1
ATOM 578 N N . GLN A 1 74 ? -7.605 1.347 10.854 1.00 84.06 74 GLN A N 1
ATOM 579 C CA . GLN A 1 74 ? -8.507 1.397 12.005 1.00 84.06 74 GLN A CA 1
ATOM 580 C C . GLN A 1 74 ? -7.991 2.308 13.114 1.00 84.06 74 GLN A C 1
ATOM 582 O O . GLN A 1 74 ? -8.767 3.039 13.716 1.00 84.06 74 GLN A O 1
ATOM 587 N N . LYS A 1 75 ? -6.671 2.380 13.310 1.00 86.75 75 LYS A N 1
ATOM 588 C CA . LYS A 1 75 ? -6.051 3.351 14.222 1.00 86.75 75 LYS A CA 1
ATOM 589 C C . LYS A 1 75 ? -6.308 4.806 13.822 1.00 86.75 75 LYS A C 1
ATOM 591 O O . LYS A 1 75 ? -6.350 5.672 14.689 1.00 86.75 75 LYS A O 1
ATOM 596 N N . MET A 1 76 ? -6.441 5.107 12.529 1.00 85.12 76 MET A N 1
ATOM 597 C CA . MET A 1 76 ? -6.829 6.452 12.082 1.00 85.12 76 MET A CA 1
ATOM 598 C C . MET A 1 76 ? -8.314 6.700 12.335 1.00 85.12 76 MET A C 1
ATOM 600 O O . MET A 1 76 ? -8.670 7.761 12.836 1.00 85.12 76 MET A O 1
ATOM 604 N N . LEU A 1 77 ? -9.163 5.712 12.046 1.00 83.38 77 LEU A N 1
ATOM 605 C CA . LEU A 1 77 ? -10.604 5.805 12.277 1.00 83.38 77 LEU A CA 1
ATOM 606 C C . LEU A 1 77 ? -10.945 5.957 13.763 1.00 83.38 77 LEU A C 1
ATOM 608 O O . LEU A 1 77 ? -11.708 6.851 14.115 1.00 83.38 77 LEU A O 1
ATOM 612 N N . SER A 1 78 ? -10.295 5.191 14.639 1.00 84.38 78 SER A N 1
ATOM 613 C CA . SER A 1 78 ? -10.492 5.265 16.089 1.00 84.38 78 SER A CA 1
ATOM 614 C C . SER A 1 78 ? -10.095 6.616 16.690 1.00 84.38 78 SER A C 1
ATOM 616 O O . SER A 1 78 ? -10.544 6.955 17.776 1.00 84.38 78 SER A O 1
ATOM 618 N N . ARG A 1 79 ? -9.247 7.407 16.014 1.00 84.38 79 ARG A N 1
ATOM 619 C CA . ARG A 1 79 ? -8.915 8.781 16.442 1.00 84.38 79 ARG A CA 1
ATOM 620 C C . ARG A 1 79 ? -10.020 9.782 16.121 1.00 84.38 79 ARG A C 1
ATOM 622 O O . ARG A 1 79 ? -10.075 10.836 16.746 1.00 84.38 79 ARG A O 1
ATOM 629 N N . TRP A 1 80 ? -10.843 9.494 15.118 1.00 79.44 80 TRP A N 1
ATOM 630 C CA . TRP A 1 80 ? -11.937 10.364 14.683 1.00 79.44 80 TRP A CA 1
ATOM 631 C C . TRP A 1 80 ? -13.299 9.904 15.191 1.00 79.44 80 TRP A C 1
ATOM 633 O O . TRP A 1 80 ? -14.269 10.659 15.109 1.00 79.44 80 TRP A O 1
ATOM 643 N N . ASP A 1 81 ? -13.377 8.696 15.736 1.00 77.81 81 ASP A N 1
ATOM 644 C CA . ASP A 1 81 ? -14.591 8.189 16.338 1.00 77.81 81 ASP A CA 1
ATOM 645 C C . ASP A 1 81 ? -14.819 8.759 17.736 1.00 77.81 81 ASP A C 1
ATOM 647 O O . ASP A 1 81 ? -14.087 8.492 18.687 1.00 77.81 81 ASP A O 1
ATOM 651 N N . LYS A 1 82 ? -15.897 9.530 17.853 1.00 71.94 82 LYS A N 1
ATOM 652 C CA . LYS A 1 82 ? -16.377 10.084 19.121 1.00 71.94 82 LYS A CA 1
ATOM 653 C C . LYS A 1 82 ? -17.310 9.129 19.870 1.00 71.94 82 LYS A C 1
ATOM 655 O O . LYS A 1 82 ? -17.640 9.394 21.018 1.00 71.94 82 LYS A O 1
ATOM 660 N N . THR A 1 83 ? -17.752 8.046 19.228 1.00 74.81 83 THR A N 1
ATOM 661 C CA . THR A 1 83 ? -18.680 7.058 19.800 1.00 74.81 83 THR A CA 1
ATOM 662 C C . THR A 1 83 ? -17.963 5.953 20.579 1.00 74.81 83 THR A C 1
ATOM 664 O O . THR A 1 83 ? -18.606 5.243 21.349 1.00 74.81 83 THR A O 1
ATOM 667 N N . GLY A 1 84 ? -16.643 5.807 20.396 1.00 69.44 84 GLY A N 1
ATOM 668 C CA . GLY A 1 84 ? -15.834 4.763 21.034 1.00 69.44 84 GLY A CA 1
ATOM 669 C C . GLY A 1 84 ? -16.110 3.351 20.504 1.00 69.44 84 GLY A C 1
ATOM 670 O O . GLY A 1 84 ? -15.756 2.369 21.151 1.00 69.44 84 GLY A O 1
ATOM 671 N N . GLN A 1 85 ? -16.765 3.238 19.349 1.00 71.06 85 GLN A N 1
ATOM 672 C CA . GLN A 1 85 ? -17.142 1.975 18.721 1.00 71.06 85 GLN A CA 1
ATOM 673 C C . GLN A 1 85 ? -16.072 1.456 17.753 1.00 71.06 85 GLN A C 1
ATOM 675 O O . GLN A 1 85 ? -16.108 0.279 17.391 1.00 71.06 85 GLN A O 1
ATOM 680 N N . THR A 1 86 ? -15.112 2.285 17.323 1.00 73.44 86 THR A N 1
ATOM 681 C CA . THR A 1 86 ? -13.921 1.786 16.626 1.00 73.44 86 THR A CA 1
ATOM 682 C C . THR A 1 86 ? -12.860 1.304 17.589 1.00 73.44 86 THR A C 1
ATOM 684 O O . THR A 1 86 ? -12.492 1.959 18.561 1.00 73.44 86 THR A O 1
ATOM 687 N N . SER A 1 87 ? -12.270 0.178 17.213 1.00 83.81 87 SER A N 1
ATOM 688 C CA . SER A 1 87 ? -11.041 -0.318 17.802 1.00 83.81 87 SER A CA 1
ATOM 689 C C . SER A 1 87 ? -9.828 0.216 17.039 1.00 83.81 87 SER A C 1
ATOM 691 O O . SER A 1 87 ? -9.898 0.429 15.832 1.00 83.81 87 SER A O 1
ATOM 693 N N . SER A 1 88 ? -8.689 0.362 17.719 1.00 87.81 88 SER A N 1
ATOM 694 C CA . SER A 1 88 ? -7.384 0.550 17.071 1.00 87.81 88 SER A CA 1
ATOM 695 C C . SER A 1 88 ? -6.821 -0.751 16.482 1.00 87.81 88 SER A C 1
ATOM 697 O O . SER A 1 88 ? -5.716 -0.748 15.940 1.00 87.81 88 SER A O 1
ATOM 699 N N . LEU A 1 89 ? -7.552 -1.865 16.596 1.00 89.62 89 LEU A N 1
ATOM 700 C CA . LEU A 1 89 ? -7.163 -3.172 16.085 1.00 89.62 89 LEU A CA 1
ATOM 701 C C . LEU A 1 89 ? -7.573 -3.356 14.622 1.00 89.62 89 LEU A C 1
ATOM 703 O O . LEU A 1 89 ? -8.648 -2.946 14.184 1.00 89.62 89 LEU A O 1
ATOM 707 N N . CYS A 1 90 ? -6.724 -4.037 13.863 1.00 85.81 90 CYS A N 1
ATOM 708 C CA . CYS A 1 90 ? -6.962 -4.339 12.466 1.00 85.81 90 CYS A CA 1
ATOM 709 C C . CYS A 1 90 ? -8.106 -5.346 12.3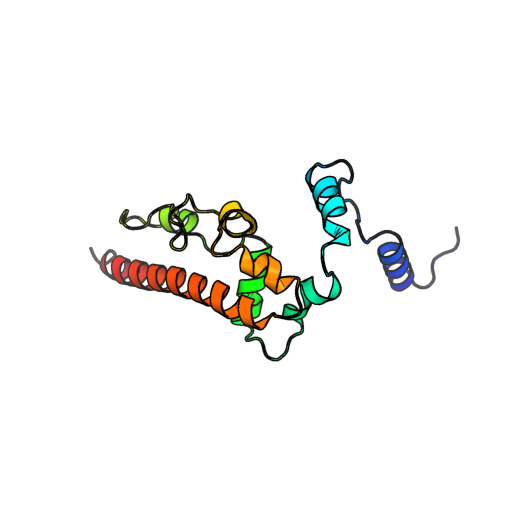14 1.00 85.81 90 CYS A C 1
ATOM 711 O O . CYS A 1 90 ? -8.071 -6.428 12.900 1.00 85.81 90 CYS A O 1
ATOM 713 N N . LEU A 1 91 ? -9.061 -5.052 11.429 1.00 81.75 91 LEU A N 1
ATOM 714 C CA . LEU A 1 91 ? -10.207 -5.928 11.152 1.00 81.75 91 LEU A CA 1
ATOM 715 C C . LEU A 1 91 ? -9.837 -7.274 10.516 1.00 81.75 91 LEU A C 1
ATOM 717 O O . LEU A 1 91 ? -10.646 -8.195 10.531 1.00 81.75 91 LEU A O 1
ATOM 721 N N . LEU A 1 92 ? -8.643 -7.396 9.931 1.00 82.12 92 LEU A N 1
ATOM 722 C CA . LEU A 1 92 ? -8.231 -8.626 9.253 1.00 82.12 92 LEU A CA 1
ATOM 723 C C . LEU A 1 92 ? -7.493 -9.610 10.164 1.00 82.12 92 LEU A C 1
ATOM 725 O O . LEU A 1 92 ? -7.541 -10.812 9.920 1.00 82.12 92 LEU A O 1
ATOM 729 N N . CYS A 1 93 ? -6.766 -9.118 11.169 1.00 84.25 93 CYS A N 1
ATOM 730 C CA . CYS A 1 93 ? -5.881 -9.955 11.987 1.00 84.25 93 CYS A CA 1
ATOM 731 C C . CYS A 1 93 ? -5.976 -9.696 13.498 1.00 84.25 93 CYS A C 1
ATOM 733 O O . CYS A 1 93 ? -5.305 -10.387 14.261 1.00 84.25 93 CYS A O 1
ATOM 735 N N . GLY A 1 94 ? -6.750 -8.696 13.931 1.00 87.31 94 GLY A N 1
ATOM 736 C CA . GLY A 1 94 ? -6.962 -8.361 15.340 1.00 87.31 94 GLY A CA 1
ATOM 737 C C . GLY A 1 94 ? -5.760 -7.750 16.069 1.00 87.31 94 GLY A C 1
ATOM 738 O O . GLY A 1 94 ? -5.825 -7.586 17.281 1.00 87.31 94 GLY A O 1
ATOM 739 N N . ARG A 1 95 ? -4.660 -7.424 15.377 1.00 88.88 95 ARG A N 1
ATOM 740 C CA . ARG A 1 95 ? -3.468 -6.781 15.971 1.00 88.88 95 ARG A CA 1
ATOM 741 C C . ARG A 1 95 ? -3.578 -5.263 15.940 1.00 88.88 95 ARG A C 1
ATOM 743 O O .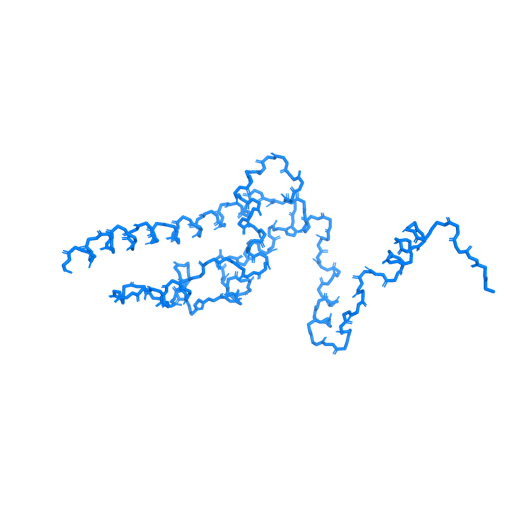 ARG A 1 95 ? -4.405 -4.739 15.201 1.00 88.88 95 ARG A O 1
ATOM 750 N N . GLU A 1 96 ? -2.732 -4.562 16.696 1.00 90.00 96 GLU A N 1
ATOM 751 C CA . GLU A 1 96 ? -2.672 -3.098 16.635 1.00 90.00 96 GLU A CA 1
ATOM 752 C C . GLU A 1 96 ? -2.455 -2.627 15.191 1.00 90.00 96 GLU A C 1
ATOM 754 O O . GLU A 1 96 ? -1.526 -3.067 14.509 1.00 90.00 96 GLU A O 1
ATOM 759 N N . ASP A 1 97 ? -3.351 -1.761 14.722 1.00 85.94 97 ASP A N 1
ATOM 760 C CA . ASP A 1 97 ? -3.352 -1.284 13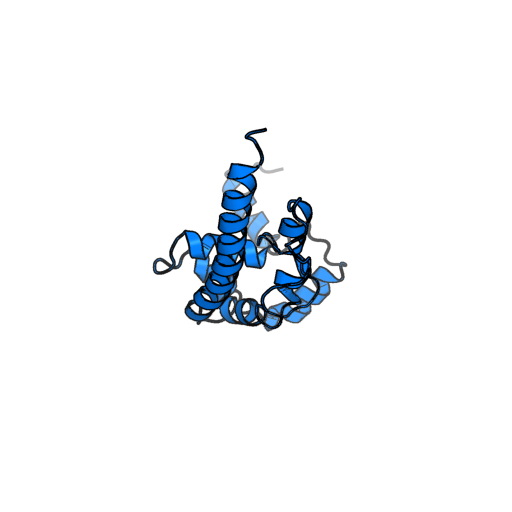.350 1.00 85.94 97 ASP A CA 1
ATOM 761 C C . ASP A 1 97 ? -2.531 -0.001 13.183 1.00 85.94 97 ASP A C 1
ATOM 763 O O . ASP A 1 97 ? -2.252 0.736 14.128 1.00 85.94 97 ASP A O 1
ATOM 767 N N . GLY A 1 98 ? -2.143 0.297 11.950 1.00 84.50 98 GLY A N 1
ATOM 768 C CA . GLY A 1 98 ? -1.353 1.476 11.608 1.00 84.50 98 GLY A CA 1
ATOM 769 C C . GLY A 1 98 ? -0.627 1.301 10.282 1.00 84.50 98 GLY A C 1
ATOM 770 O O . GLY A 1 98 ? -0.580 0.200 9.742 1.00 84.50 98 GLY A O 1
ATOM 771 N N . GLY A 1 99 ? -0.046 2.377 9.744 1.00 80.81 99 GLY A N 1
ATOM 772 C CA . GLY A 1 99 ? 0.596 2.342 8.420 1.00 80.81 99 GLY A CA 1
ATOM 773 C C . GLY A 1 99 ? 1.670 1.253 8.301 1.00 80.81 99 GLY A C 1
ATOM 774 O O . GLY A 1 99 ? 1.663 0.482 7.348 1.00 80.81 99 GLY A O 1
ATOM 775 N N . HIS A 1 100 ? 2.527 1.112 9.319 1.00 82.12 100 HIS A N 1
ATOM 776 C CA . HIS A 1 100 ? 3.541 0.052 9.358 1.00 82.12 100 HIS A CA 1
ATOM 777 C C . HIS A 1 100 ? 2.919 -1.353 9.408 1.00 82.12 100 HIS A C 1
ATOM 779 O O . HIS A 1 100 ? 3.334 -2.254 8.682 1.00 82.12 100 HIS A O 1
ATOM 785 N N . HIS A 1 101 ? 1.873 -1.533 10.219 1.00 84.88 101 HIS A N 1
ATOM 786 C CA . HIS A 1 101 ? 1.138 -2.791 10.272 1.00 84.88 101 HIS A CA 1
ATOM 787 C C . HIS A 1 101 ? 0.507 -3.128 8.908 1.00 84.88 101 HIS A C 1
ATOM 789 O O . HIS A 1 101 ? 0.663 -4.248 8.433 1.00 84.88 101 HIS A O 1
ATOM 795 N N . ALA A 1 102 ? -0.121 -2.163 8.235 1.00 77.62 102 ALA A N 1
ATOM 796 C CA . ALA A 1 102 ? -0.739 -2.359 6.926 1.00 77.62 102 ALA A CA 1
ATOM 797 C C . ALA A 1 102 ? 0.273 -2.711 5.817 1.00 77.62 102 ALA A C 1
ATOM 799 O O . ALA A 1 102 ? -0.054 -3.509 4.942 1.00 77.62 102 ALA A O 1
ATOM 800 N N . ILE A 1 103 ? 1.491 -2.153 5.858 1.00 76.06 103 ILE A N 1
ATOM 801 C CA . ILE A 1 103 ? 2.532 -2.414 4.848 1.00 76.06 103 ILE A CA 1
ATOM 802 C C . ILE A 1 103 ? 3.226 -3.764 5.067 1.00 76.06 103 ILE A C 1
ATOM 804 O O . ILE A 1 103 ? 3.468 -4.484 4.100 1.00 76.06 103 ILE A O 1
ATOM 808 N N . SER A 1 104 ? 3.606 -4.087 6.306 1.00 73.69 104 SER A N 1
ATOM 809 C CA . SER A 1 104 ? 4.533 -5.199 6.581 1.00 73.69 104 SER A CA 1
ATOM 810 C C . SER A 1 104 ? 4.144 -6.091 7.758 1.00 73.69 104 SER A C 1
ATOM 812 O O . SER A 1 104 ? 4.690 -7.182 7.892 1.00 73.69 104 SER A O 1
ATOM 814 N N . GLY A 1 105 ? 3.219 -5.662 8.619 1.00 76.75 105 GLY A N 1
ATOM 815 C CA . GLY A 1 105 ? 2.850 -6.401 9.834 1.00 76.75 105 GLY A CA 1
ATOM 816 C C . GLY A 1 105 ? 1.599 -7.277 9.707 1.00 76.75 105 GLY A C 1
ATOM 817 O O . GLY A 1 105 ? 1.416 -8.215 10.487 1.00 76.75 105 GLY A O 1
ATOM 818 N N . CYS A 1 106 ? 0.724 -6.988 8.746 1.00 81.56 106 CYS A N 1
ATOM 819 C CA . CYS A 1 106 ? -0.560 -7.658 8.611 1.00 81.56 106 CYS A CA 1
ATOM 820 C C . CYS A 1 106 ? -0.419 -8.922 7.764 1.00 81.56 106 CYS A C 1
ATOM 822 O O . CYS A 1 106 ? -0.296 -8.849 6.546 1.00 81.56 106 CYS A O 1
ATOM 824 N N . LYS A 1 107 ? -0.522 -10.101 8.387 1.00 80.06 107 LYS A N 1
ATOM 825 C CA . LYS A 1 107 ? -0.461 -11.401 7.686 1.00 80.06 107 LYS A CA 1
ATOM 826 C C . LYS A 1 107 ? -1.513 -11.549 6.573 1.00 80.06 107 LYS A C 1
ATOM 828 O O . LYS A 1 107 ? -1.294 -12.269 5.609 1.00 80.06 107 LYS A O 1
ATOM 833 N N . ALA A 1 108 ? -2.656 -10.881 6.717 1.00 76.00 108 ALA A N 1
ATOM 834 C CA . ALA A 1 108 ? -3.727 -10.893 5.723 1.00 76.00 108 ALA A CA 1
ATOM 835 C C . ALA A 1 108 ? -3.498 -9.916 4.557 1.00 76.00 108 ALA A C 1
ATOM 837 O O . ALA A 1 108 ? -4.221 -9.987 3.578 1.00 76.00 108 ALA A O 1
ATOM 838 N N . LEU A 1 109 ? -2.535 -8.993 4.678 1.00 72.06 109 LEU A N 1
ATOM 839 C CA . LEU A 1 109 ? -2.116 -8.094 3.597 1.00 72.06 109 LEU A CA 1
ATOM 840 C C . LEU A 1 109 ? -0.695 -8.406 3.118 1.00 72.06 109 LEU A C 1
ATOM 842 O O . LEU A 1 109 ? -0.273 -7.888 2.091 1.00 72.06 109 LEU A O 1
ATOM 846 N N . SER A 1 110 ? 0.065 -9.257 3.810 1.00 69.50 110 SER A N 1
ATOM 847 C CA . SER A 1 110 ? 1.432 -9.602 3.410 1.00 69.50 110 SER A CA 1
ATOM 848 C C . SER A 1 110 ? 1.475 -10.271 2.036 1.00 69.50 110 SER A C 1
ATOM 850 O O . SER A 1 110 ? 2.467 -10.139 1.326 1.00 69.50 110 SER A O 1
ATOM 852 N N . GLN A 1 111 ? 0.393 -10.942 1.624 1.00 65.25 111 GLN A N 1
ATOM 853 C CA . GLN A 1 111 ? 0.295 -11.496 0.276 1.00 65.25 111 GLN A CA 1
ATOM 854 C C . GLN A 1 111 ? 0.187 -10.397 -0.783 1.00 65.25 111 GLN A C 1
ATOM 856 O O . GLN A 1 111 ? 0.810 -10.546 -1.826 1.00 65.25 111 GLN A O 1
ATOM 861 N N . THR A 1 112 ? -0.462 -9.254 -0.520 1.00 66.06 112 THR A N 1
ATOM 862 C CA . THR A 1 112 ? -0.434 -8.103 -1.449 1.00 66.06 112 THR A CA 1
ATOM 863 C C . THR A 1 112 ? 0.981 -7.614 -1.760 1.00 66.06 112 THR A C 1
ATOM 865 O O . THR A 1 112 ? 1.252 -7.199 -2.888 1.00 66.06 112 THR A O 1
ATOM 868 N N . VAL A 1 113 ? 1.909 -7.709 -0.799 1.00 64.19 113 VAL A N 1
ATOM 869 C CA . VAL A 1 113 ? 3.328 -7.385 -1.004 1.00 64.19 113 VAL A CA 1
ATOM 870 C C . VAL A 1 113 ? 3.987 -8.391 -1.942 1.00 64.19 113 VAL A C 1
ATOM 872 O O .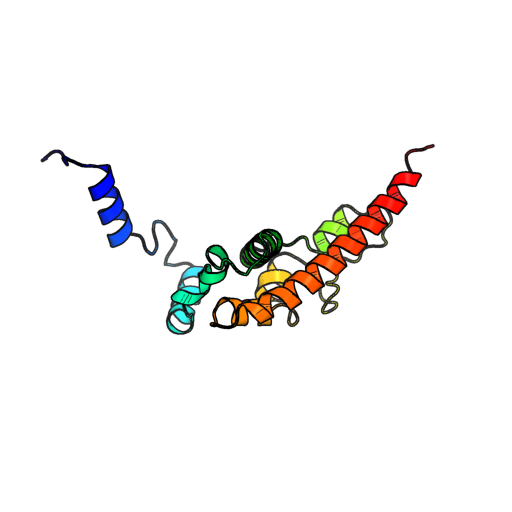 VAL A 1 113 ? 4.709 -8.000 -2.846 1.00 64.19 113 VAL A O 1
ATOM 875 N N . THR A 1 114 ? 3.726 -9.684 -1.789 1.00 59.88 114 THR A N 1
ATOM 876 C CA . THR A 1 114 ? 4.283 -10.700 -2.693 1.00 59.88 114 THR A CA 1
ATOM 877 C C . THR A 1 114 ? 3.629 -10.654 -4.079 1.00 59.88 114 THR A C 1
ATOM 879 O O . THR A 1 114 ? 4.307 -10.734 -5.097 1.00 59.88 114 THR A O 1
ATOM 882 N N . LEU A 1 115 ? 2.311 -10.475 -4.139 1.00 61.03 115 LEU A N 1
ATOM 883 C CA . LEU A 1 115 ? 1.514 -10.498 -5.365 1.00 61.03 115 LEU A CA 1
ATOM 884 C C . LEU A 1 115 ? 1.739 -9.259 -6.245 1.00 61.03 115 LEU A C 1
ATOM 886 O O . LEU A 1 115 ? 1.682 -9.383 -7.462 1.00 61.03 115 LEU A O 1
ATOM 890 N N . ARG A 1 116 ? 2.065 -8.089 -5.670 1.00 62.97 116 ARG A N 1
ATOM 891 C CA . ARG A 1 116 ? 2.454 -6.890 -6.448 1.00 62.97 116 ARG A CA 1
ATOM 892 C C . ARG A 1 116 ? 3.847 -6.999 -7.076 1.00 62.97 116 ARG A C 1
ATOM 894 O O . ARG A 1 116 ? 4.142 -6.274 -8.018 1.00 62.97 116 ARG A O 1
ATOM 901 N N . HIS A 1 117 ? 4.711 -7.839 -6.507 1.00 60.03 117 HIS A N 1
ATOM 902 C CA . HIS A 1 117 ? 6.064 -8.084 -7.005 1.00 60.03 117 HIS A CA 1
ATOM 903 C C . HIS A 1 117 ? 6.125 -9.322 -7.911 1.00 60.03 117 HIS A C 1
ATOM 905 O O . HIS A 1 117 ? 7.173 -9.600 -8.471 1.00 60.03 117 HIS A O 1
ATOM 911 N N . ASN A 1 118 ? 5.007 -10.024 -8.114 1.00 55.66 118 ASN A N 1
ATOM 912 C CA . ASN A 1 118 ? 4.891 -11.172 -9.009 1.00 55.66 118 ASN A CA 1
ATOM 913 C C . ASN A 1 118 ? 3.919 -10.855 -10.157 1.00 55.66 118 ASN A C 1
ATOM 915 O O . ASN A 1 118 ? 3.118 -9.929 -10.073 1.00 55.66 118 ASN A O 1
ATOM 919 N N . ASP A 1 119 ? 3.924 -11.662 -11.218 1.00 53.38 119 ASP A N 1
ATOM 920 C CA . ASP A 1 119 ? 3.060 -11.471 -12.401 1.00 53.38 119 ASP A CA 1
ATOM 921 C C . ASP A 1 119 ? 1.540 -11.582 -12.126 1.00 53.38 119 ASP A C 1
ATOM 923 O O . ASP A 1 119 ? 0.709 -11.346 -13.002 1.00 53.38 119 ASP A O 1
ATOM 927 N N . LYS A 1 120 ? 1.140 -11.935 -10.898 1.00 57.34 120 LYS A N 1
ATOM 928 C CA . LYS A 1 120 ? -0.256 -12.178 -10.504 1.00 57.34 120 LYS A CA 1
ATOM 929 C C . LYS A 1 120 ? -0.873 -10.969 -9.799 1.00 57.34 120 LYS A C 1
ATOM 931 O O . LYS A 1 120 ? -1.264 -11.043 -8.634 1.00 57.34 120 LYS A O 1
ATOM 936 N N . LEU A 1 121 ? -1.021 -9.870 -10.541 1.00 59.84 121 LEU A N 1
ATOM 937 C CA . LEU A 1 121 ? -1.700 -8.658 -10.061 1.00 59.84 121 LEU A CA 1
ATOM 938 C C . LEU A 1 121 ? -3.166 -8.897 -9.656 1.00 59.84 121 LEU A C 1
ATOM 940 O O . LEU A 1 121 ? -3.656 -8.210 -8.764 1.00 59.84 121 LEU A O 1
ATOM 944 N N . SER A 1 122 ? -3.833 -9.900 -10.234 1.00 58.47 122 SER A N 1
ATOM 945 C CA . SER A 1 122 ? -5.242 -10.229 -9.961 1.00 58.47 122 SER A CA 1
ATOM 946 C C . SER A 1 122 ? -5.532 -10.608 -8.502 1.00 58.47 122 SER A C 1
ATOM 948 O O . SER A 1 122 ? -6.639 -10.395 -8.017 1.00 58.47 122 SER A O 1
ATOM 950 N N . GLY A 1 123 ? -4.547 -11.141 -7.770 1.00 61.47 123 GLY A N 1
ATOM 951 C CA . GLY A 1 123 ? -4.710 -11.475 -6.351 1.00 61.47 123 GLY A CA 1
ATOM 952 C C . GLY A 1 123 ? -4.593 -10.265 -5.417 1.00 61.47 123 GLY A C 1
ATOM 953 O O . GLY A 1 123 ? -5.164 -10.271 -4.329 1.00 61.47 123 GLY A O 1
ATOM 954 N N . VAL A 1 124 ? -3.888 -9.210 -5.845 1.00 63.84 124 VAL A N 1
ATOM 955 C CA . VAL A 1 124 ? -3.734 -7.970 -5.064 1.00 63.84 124 VAL A CA 1
ATOM 956 C C . VAL A 1 124 ? -5.080 -7.260 -4.928 1.00 63.84 124 VAL A C 1
ATOM 958 O O . VAL A 1 124 ? -5.390 -6.707 -3.875 1.00 63.84 124 VAL A O 1
ATOM 961 N N . GLU A 1 125 ? -5.886 -7.290 -5.989 1.00 64.75 125 GLU A N 1
ATOM 962 C CA . GLU A 1 125 ? -7.176 -6.603 -6.055 1.00 64.75 125 GLU A CA 1
ATOM 963 C C . GLU A 1 125 ? -8.129 -7.106 -4.975 1.00 64.75 125 GLU A C 1
ATOM 965 O O . GLU A 1 125 ? -8.621 -6.310 -4.182 1.00 64.75 125 GLU A O 1
ATOM 970 N N . ALA A 1 126 ? -8.312 -8.426 -4.885 1.00 67.94 126 ALA A N 1
ATOM 971 C CA . ALA A 1 126 ? -9.253 -9.040 -3.956 1.00 67.94 126 ALA A CA 1
ATOM 972 C C . ALA A 1 126 ? -8.922 -8.733 -2.485 1.00 67.94 126 ALA A C 1
ATOM 974 O O . ALA A 1 126 ? -9.821 -8.448 -1.691 1.00 67.94 126 ALA A O 1
ATOM 975 N N . GLU A 1 127 ? -7.640 -8.755 -2.105 1.00 67.06 127 GLU A N 1
ATOM 976 C CA . GLU A 1 127 ? -7.225 -8.469 -0.726 1.00 67.06 127 GLU A CA 1
ATOM 977 C C . GLU A 1 127 ? -7.349 -6.981 -0.372 1.00 67.06 127 GLU A C 1
ATOM 979 O O . GLU A 1 127 ? -7.885 -6.633 0.686 1.00 67.06 127 GLU A O 1
ATOM 984 N N . VAL A 1 128 ? -6.903 -6.091 -1.266 1.00 66.94 128 VAL A N 1
ATOM 985 C CA . VAL A 1 128 ? -6.976 -4.637 -1.055 1.00 66.94 128 VAL A CA 1
ATOM 986 C C . VAL A 1 128 ? -8.427 -4.148 -1.082 1.00 66.94 128 VAL A C 1
ATOM 988 O O . VAL A 1 128 ? -8.812 -3.277 -0.297 1.00 66.94 128 VAL A O 1
ATOM 991 N N . GLU A 1 129 ? -9.257 -4.722 -1.950 1.00 70.00 129 GLU A N 1
ATOM 992 C CA . GLU A 1 129 ? -10.677 -4.409 -2.051 1.00 70.00 129 GLU A CA 1
ATOM 993 C C . GLU A 1 129 ? -11.439 -4.890 -0.815 1.00 70.00 129 GLU A C 1
ATOM 995 O O . GLU A 1 129 ? -12.168 -4.097 -0.217 1.00 70.00 129 GLU A O 1
ATOM 1000 N N . LYS A 1 130 ? -11.197 -6.120 -0.337 1.00 72.88 130 LYS A N 1
ATOM 1001 C CA . LYS A 1 130 ? -11.773 -6.625 0.921 1.00 72.88 130 LYS A CA 1
ATOM 1002 C C . LYS A 1 130 ? -11.485 -5.687 2.092 1.00 72.88 130 LYS A C 1
ATOM 1004 O O . LYS A 1 130 ? -12.386 -5.364 2.865 1.00 72.88 130 LYS A O 1
ATOM 1009 N N . TRP A 1 131 ? -10.248 -5.211 2.200 1.00 68.75 131 TRP A N 1
ATOM 1010 C CA . TRP A 1 131 ? -9.866 -4.257 3.234 1.00 68.75 131 TRP A CA 1
ATOM 1011 C C . TRP A 1 131 ? -10.552 -2.896 3.050 1.00 68.75 131 TRP A C 1
ATOM 1013 O O . TRP A 1 131 ? -11.148 -2.373 3.989 1.00 68.75 131 TRP A O 1
ATOM 1023 N N . SER A 1 132 ? -10.563 -2.356 1.825 1.00 68.31 132 SER A N 1
ATOM 1024 C CA . SER A 1 132 ? -11.250 -1.097 1.513 1.00 68.31 132 SER A CA 1
ATOM 1025 C C . SER A 1 132 ? -12.747 -1.160 1.817 1.00 68.31 132 SER A C 1
ATOM 1027 O O . SER A 1 132 ? -13.286 -0.188 2.341 1.00 68.31 132 SER A O 1
ATOM 1029 N N . HIS A 1 133 ? -13.422 -2.270 1.512 1.00 69.69 133 HIS A N 1
ATOM 1030 C CA . HIS A 1 133 ? -14.845 -2.447 1.791 1.00 69.69 133 HIS A CA 1
ATOM 1031 C C . HIS A 1 133 ? -15.147 -2.438 3.284 1.00 69.69 133 HIS A C 1
ATOM 1033 O O . HIS A 1 133 ? -16.084 -1.755 3.688 1.00 69.69 133 HIS A O 1
ATOM 1039 N N . LEU A 1 134 ? -14.350 -3.135 4.097 1.00 66.12 134 LEU A N 1
ATOM 1040 C CA . LEU A 1 134 ? -14.527 -3.159 5.551 1.00 66.12 134 LEU A CA 1
ATOM 1041 C C . LEU A 1 134 ? -14.346 -1.760 6.159 1.00 66.12 134 LEU A C 1
ATOM 1043 O O . LEU A 1 134 ? -15.190 -1.302 6.929 1.00 66.12 134 LEU A O 1
ATOM 1047 N N . THR A 1 135 ? -13.303 -1.041 5.742 1.00 62.28 135 THR A N 1
ATOM 1048 C CA . THR A 1 135 ? -13.035 0.329 6.197 1.00 62.28 135 THR A CA 1
ATOM 1049 C C . THR A 1 135 ? -14.121 1.311 5.729 1.00 62.28 135 THR A C 1
ATOM 1051 O O . THR A 1 135 ? -14.580 2.149 6.501 1.00 62.28 135 THR A O 1
ATOM 1054 N N . LEU A 1 136 ? -14.584 1.212 4.477 1.00 64.62 136 LEU A N 1
ATOM 1055 C CA . LEU A 1 136 ? -15.633 2.089 3.937 1.00 64.62 136 LEU A CA 1
ATOM 1056 C C . LEU A 1 136 ? -17.020 1.793 4.513 1.00 64.62 136 LEU A C 1
ATOM 1058 O O . LEU A 1 136 ? -17.799 2.728 4.691 1.00 64.62 136 LEU A O 1
ATOM 1062 N N . ALA A 1 137 ? -17.339 0.527 4.791 1.00 65.88 137 ALA A N 1
ATOM 1063 C CA . ALA A 1 137 ? -18.574 0.144 5.471 1.00 65.88 137 ALA A CA 1
ATOM 1064 C C . ALA A 1 137 ? -18.629 0.785 6.860 1.00 65.88 137 ALA A C 1
ATOM 1066 O O . ALA A 1 137 ? -19.615 1.443 7.184 1.00 65.88 137 ALA A O 1
ATOM 1067 N N . TYR A 1 138 ? -17.523 0.718 7.609 1.00 59.00 138 TYR A N 1
ATOM 1068 C CA . TYR A 1 138 ? -17.412 1.399 8.894 1.00 59.00 138 TYR A CA 1
ATOM 1069 C C . TYR A 1 138 ? -17.598 2.919 8.771 1.00 59.00 138 TYR A C 1
ATOM 1071 O O . TYR A 1 138 ? -18.388 3.496 9.510 1.00 59.00 138 TYR A O 1
ATOM 1079 N N . ILE A 1 139 ? -16.935 3.581 7.813 1.00 56.88 139 ILE A N 1
ATOM 1080 C CA . ILE A 1 139 ? -17.108 5.032 7.608 1.00 56.88 139 ILE A CA 1
ATOM 1081 C C . ILE A 1 139 ? -18.561 5.375 7.285 1.00 56.88 139 ILE A C 1
ATOM 1083 O O . ILE A 1 139 ? -19.085 6.341 7.828 1.00 56.88 139 ILE A O 1
ATOM 1087 N N . ARG A 1 140 ? -19.227 4.607 6.414 1.00 60.56 140 ARG A N 1
ATOM 1088 C CA . ARG A 1 140 ? -20.640 4.844 6.077 1.00 60.56 140 ARG A CA 1
ATOM 1089 C C . ARG A 1 140 ? -21.533 4.715 7.303 1.00 60.56 140 ARG A C 1
ATOM 1091 O O . ARG A 1 140 ? -22.357 5.597 7.521 1.00 60.56 140 ARG A O 1
ATOM 1098 N N . GLU A 1 141 ? -21.342 3.675 8.108 1.00 60.41 141 GLU A N 1
ATOM 1099 C CA . GLU A 1 141 ? -22.085 3.494 9.356 1.00 60.41 141 GLU A CA 1
ATOM 1100 C C . GLU A 1 141 ? -21.800 4.618 10.361 1.00 60.41 141 GLU A C 1
ATOM 1102 O O . GLU A 1 141 ? -22.730 5.182 10.933 1.00 60.41 141 GLU A O 1
ATOM 1107 N N . ALA A 1 142 ? -20.534 4.995 10.548 1.00 55.47 142 ALA A N 1
ATOM 1108 C CA . ALA A 1 142 ? -20.131 6.063 11.459 1.00 55.47 142 ALA A CA 1
ATOM 1109 C C . ALA A 1 142 ? -20.662 7.436 11.015 1.00 55.47 142 ALA A C 1
ATOM 1111 O O . ALA A 1 142 ? -21.101 8.231 11.847 1.00 55.47 142 ALA A O 1
ATOM 1112 N N . VAL A 1 143 ? -20.671 7.716 9.707 1.00 55.78 143 VAL A N 1
ATOM 1113 C CA . VAL A 1 143 ? -21.265 8.933 9.135 1.00 55.78 143 VAL A CA 1
ATOM 1114 C C . VAL A 1 143 ? -22.778 8.918 9.315 1.00 55.78 143 VAL A C 1
ATOM 1116 O O . VAL A 1 143 ? -23.321 9.909 9.791 1.00 55.78 143 VAL A O 1
ATOM 1119 N N . GLN A 1 144 ? -23.465 7.813 9.011 1.00 57.97 144 GLN A N 1
ATOM 1120 C CA . GLN A 1 144 ? -24.912 7.699 9.220 1.00 57.97 144 GLN A CA 1
ATOM 1121 C C . GLN A 1 144 ? -25.291 7.909 10.688 1.00 57.97 144 GLN A C 1
ATOM 1123 O O . GLN A 1 144 ? -26.222 8.656 10.964 1.00 57.97 144 GLN A O 1
ATOM 1128 N N . ARG A 1 145 ? -24.537 7.338 11.635 1.00 55.91 145 ARG A N 1
ATOM 1129 C CA . ARG A 1 145 ? -24.766 7.526 13.078 1.00 55.91 145 ARG A CA 1
ATOM 1130 C C . ARG A 1 145 ? -24.494 8.964 13.540 1.00 55.91 145 ARG A C 1
ATOM 1132 O O . ARG A 1 145 ? -25.263 9.490 14.335 1.00 55.91 145 ARG A O 1
ATOM 1139 N N . ASN A 1 146 ? -23.461 9.625 13.010 1.00 49.66 146 ASN A N 1
ATOM 1140 C CA . ASN A 1 146 ? -23.156 11.032 13.323 1.00 49.66 146 ASN A CA 1
ATOM 1141 C C . ASN A 1 146 ? -24.046 12.050 12.585 1.00 49.66 146 ASN A C 1
ATOM 1143 O O . ASN A 1 146 ? -24.123 13.208 12.985 1.00 49.66 146 ASN A O 1
ATOM 1147 N N . SER A 1 147 ? -24.751 11.642 11.527 1.00 48.44 147 SER A N 1
ATOM 1148 C CA . SER A 1 147 ? -25.709 12.504 10.817 1.00 48.44 147 SER A CA 1
ATOM 1149 C C . SER A 1 147 ? -26.972 12.789 11.644 1.00 48.44 147 SER A C 1
ATOM 1151 O O . SER A 1 147 ? -27.737 13.678 11.290 1.00 48.44 147 SER A O 1
ATOM 1153 N N . PHE A 1 148 ? -27.172 12.072 12.758 1.00 39.38 148 PHE A N 1
ATOM 1154 C CA . PHE A 1 148 ? -28.285 12.266 13.694 1.00 39.38 148 PHE A CA 1
ATOM 1155 C C . PHE A 1 148 ? -27.887 12.964 15.005 1.00 39.38 148 PHE A C 1
ATOM 1157 O O . PHE A 1 148 ? -28.753 13.197 15.842 1.00 39.38 148 PHE A O 1
ATOM 1164 N N . THR A 1 149 ? -26.614 13.329 15.204 1.00 44.25 149 THR A N 1
ATOM 1165 C CA . THR A 1 149 ? -26.139 13.950 16.460 1.00 44.25 149 THR A CA 1
ATOM 1166 C C . THR A 1 149 ? -25.892 15.459 16.373 1.00 44.25 149 THR A C 1
ATOM 1168 O O . THR A 1 149 ? -25.600 16.071 17.392 1.00 44.25 149 THR A O 1
ATOM 1171 N N . ASN A 1 150 ? -26.078 16.082 15.202 1.00 39.41 150 ASN A N 1
ATOM 1172 C CA . ASN A 1 150 ? -26.005 17.545 15.025 1.00 39.41 150 ASN A CA 1
ATOM 1173 C C . ASN A 1 150 ? -27.386 18.228 14.920 1.00 39.41 150 ASN A C 1
ATOM 1175 O O . ASN A 1 150 ? -27.486 19.348 14.426 1.00 39.41 150 ASN A O 1
ATOM 1179 N N . ALA A 1 151 ? -28.450 17.559 15.368 1.00 36.09 151 ALA A N 1
ATOM 1180 C CA . ALA A 1 151 ? -29.782 18.141 15.526 1.00 36.09 151 ALA A CA 1
ATOM 1181 C C . ALA A 1 151 ? -30.176 18.132 17.012 1.00 36.09 151 ALA A C 1
ATOM 1183 O O . ALA A 1 151 ? -31.095 17.420 17.413 1.00 36.09 151 ALA A O 1
ATOM 1184 N N . ALA A 1 152 ? -29.430 18.874 17.831 1.00 35.22 152 ALA A N 1
ATOM 1185 C CA . ALA A 1 152 ? -29.797 19.226 19.200 1.00 35.22 152 ALA A CA 1
ATOM 1186 C C . ALA A 1 152 ? -29.205 20.595 19.544 1.00 35.22 152 ALA A C 1
ATOM 1188 O O . ALA A 1 152 ? -27.994 20.780 19.284 1.00 35.22 152 ALA A O 1
#

Sequence (152 aa):
MVPLANMSETLATVAMETGELGSSNQESIYFSSWMTMCPHMNHEHSHKYITNATLAPRTKRLVHQARWGHLLTQKMLSRWDKTGQTSSLCLLCGREDGGHHAISGCKALSQTVTLRHNDKLSGVEAEVEKWSHLTLAYIREAVQRNSFTNAA

Radius of gyration: 20.76 Å; chains: 1; bounding box: 64×37×47 Å

pLDDT: mean 71.39, std 11.76, range [35.22, 90.0]

Foldseek 3Di:
DDDDPDCVVVVVVVCVVVPVQPPHDCPDPVNVVCVVCVVVFQPVLLCVLVVDPVDDPVLSVLLVCLQQLVPCALLNVCVVQPPNPGDCAGPQARHRIGSCCSNPVPPLQVVLVVCSRDPNVVVNSVSSVVRVCVVVVVVVVSVVVVVPVPPD